Protein AF-A0A2V2EKF3-F1 (afdb_monomer_lite)

Sequence (55 aa):
MSKYAEEILAAVTELQRHPTAEQVFMEMKKEHPSIAIGTVYKHLNALAEEGLLHR

Foldseek 3Di:
DDPCLVVLLVLCVPVDPGDDLVSSVVVVCVVVVPDDSVNSVVSQVVCVVVVVDDD

Structure (mmCIF, N/CA/C/O backbone):
data_AF-A0A2V2EKF3-F1
#
_entry.id   AF-A0A2V2EKF3-F1
#
loop_
_atom_site.group_PDB
_atom_site.id
_atom_site.type_symbol
_atom_site.label_atom_id
_atom_site.label_alt_id
_atom_site.label_comp_id
_atom_site.label_asym_id
_atom_site.label_entity_id
_atom_site.label_seq_id
_atom_site.pdbx_PDB_ins_code
_atom_site.Cartn_x
_atom_site.Cartn_y
_atom_site.Cartn_z
_atom_site.occupancy
_atom_site.B_iso_or_equiv
_atom_site.auth_seq_id
_atom_site.auth_comp_id
_atom_site.auth_asym_id
_atom_site.auth_atom_id
_atom_site.pdbx_PDB_model_num
ATOM 1 N N . MET A 1 1 ? -2.436 13.009 3.058 1.00 57.69 1 MET A N 1
ATOM 2 C CA . MET A 1 1 ? -2.219 11.676 2.462 1.00 57.69 1 MET A CA 1
ATOM 3 C C . MET A 1 1 ? -0.755 11.561 2.058 1.00 57.69 1 MET A C 1
ATOM 5 O O . MET A 1 1 ? -0.172 12.563 1.656 1.00 57.69 1 MET A O 1
ATOM 9 N N . SER A 1 2 ? -0.107 10.423 2.327 1.00 76.00 2 SER A N 1
ATOM 10 C CA . SER A 1 2 ? 1.331 10.240 2.064 1.00 76.00 2 SER A CA 1
ATOM 11 C C . SER A 1 2 ? 1.600 9.958 0.579 1.00 76.00 2 SER A C 1
ATOM 13 O O . SER A 1 2 ? 0.686 9.599 -0.157 1.00 76.00 2 SER A O 1
ATOM 15 N N . LYS A 1 3 ? 2.876 10.026 0.171 1.00 81.19 3 LYS A N 1
ATOM 16 C CA . LYS A 1 3 ? 3.339 9.804 -1.211 1.00 81.19 3 LYS A CA 1
ATOM 17 C C . LYS A 1 3 ? 2.804 8.525 -1.884 1.00 81.19 3 LYS A C 1
ATOM 19 O O . LYS A 1 3 ? 2.629 8.548 -3.088 1.00 81.19 3 LYS A O 1
ATOM 24 N N . TYR A 1 4 ? 2.580 7.438 -1.140 1.00 90.75 4 TYR A N 1
ATOM 25 C CA . TYR A 1 4 ? 2.140 6.151 -1.708 1.00 90.75 4 TYR A CA 1
ATOM 26 C C . TYR A 1 4 ? 0.754 5.707 -1.223 1.00 90.75 4 TYR A C 1
ATOM 28 O O . TYR A 1 4 ? 0.282 4.658 -1.642 1.00 90.75 4 TYR A O 1
ATOM 36 N N . ALA A 1 5 ? 0.106 6.449 -0.318 1.00 90.12 5 ALA A N 1
ATOM 37 C CA . ALA A 1 5 ? -1.160 6.011 0.275 1.00 90.12 5 ALA A CA 1
ATOM 38 C C . ALA A 1 5 ? -2.289 5.922 -0.761 1.00 90.12 5 ALA A C 1
ATOM 40 O O . ALA A 1 5 ? -3.020 4.937 -0.776 1.00 90.12 5 ALA A O 1
ATOM 41 N N . GLU A 1 6 ? -2.406 6.928 -1.630 1.00 92.12 6 GLU A N 1
ATOM 42 C CA . GLU A 1 6 ? -3.458 6.992 -2.652 1.00 92.12 6 GLU A CA 1
ATOM 43 C C . GLU A 1 6 ? -3.277 5.900 -3.713 1.00 92.12 6 GLU A C 1
ATOM 45 O O . GLU A 1 6 ? -4.226 5.196 -4.043 1.00 92.12 6 GLU A O 1
ATOM 50 N N . GLU A 1 7 ? -2.045 5.692 -4.178 1.00 93.75 7 GLU A N 1
ATOM 51 C CA . GLU A 1 7 ? -1.721 4.649 -5.157 1.00 93.75 7 GLU A CA 1
ATOM 52 C C . GLU A 1 7 ? -1.908 3.238 -4.584 1.00 93.75 7 GLU A C 1
ATOM 54 O O . GLU A 1 7 ? -2.446 2.362 -5.254 1.00 93.75 7 GLU A O 1
ATOM 59 N N . ILE A 1 8 ? -1.533 3.013 -3.319 1.00 94.31 8 ILE A N 1
ATOM 60 C CA . ILE A 1 8 ? -1.761 1.728 -2.643 1.00 94.31 8 ILE A CA 1
ATOM 61 C C . ILE A 1 8 ? -3.257 1.472 -2.460 1.00 94.31 8 ILE A C 1
ATOM 63 O O . ILE A 1 8 ? -3.704 0.343 -2.655 1.00 94.31 8 ILE A O 1
ATOM 67 N N . LEU A 1 9 ? -4.038 2.496 -2.109 1.00 93.38 9 LEU A N 1
ATOM 68 C CA . LEU A 1 9 ? -5.490 2.375 -2.009 1.00 93.38 9 LEU A CA 1
ATOM 69 C C . LEU A 1 9 ? -6.102 2.019 -3.370 1.00 93.38 9 LEU A C 1
ATOM 71 O O . LEU A 1 9 ? -6.893 1.080 -3.441 1.00 93.38 9 LEU A O 1
ATOM 75 N N . ALA A 1 10 ? -5.683 2.700 -4.441 1.00 92.69 10 ALA A N 1
ATOM 76 C CA . ALA A 1 10 ? -6.109 2.402 -5.805 1.00 92.69 10 ALA A CA 1
ATOM 77 C C . ALA A 1 10 ? -5.764 0.956 -6.198 1.00 92.69 10 ALA A C 1
ATOM 79 O O . ALA A 1 10 ? -6.654 0.192 -6.574 1.00 92.69 10 ALA A O 1
ATOM 80 N N . ALA A 1 11 ? -4.512 0.535 -5.989 1.00 93.44 11 ALA A N 1
ATOM 81 C CA . ALA A 1 11 ? -4.063 -0.825 -6.272 1.00 93.44 11 ALA A CA 1
ATOM 82 C C . ALA A 1 11 ? -4.886 -1.876 -5.508 1.00 93.44 11 ALA A C 1
ATOM 84 O O . ALA A 1 11 ? -5.291 -2.883 -6.085 1.00 93.44 11 ALA A O 1
ATOM 85 N N . VAL A 1 12 ? -5.194 -1.641 -4.226 1.00 93.25 12 VAL A N 1
ATOM 86 C CA . VAL A 1 12 ? -6.050 -2.544 -3.439 1.00 93.25 12 VAL A CA 1
ATOM 87 C C . VAL A 1 12 ? -7.460 -2.624 -4.026 1.00 93.25 12 VAL A C 1
ATOM 89 O O . VAL A 1 12 ? -8.003 -3.721 -4.140 1.00 93.25 12 VAL A O 1
ATOM 92 N N . THR A 1 13 ? -8.046 -1.491 -4.420 1.00 89.69 13 THR A N 1
ATOM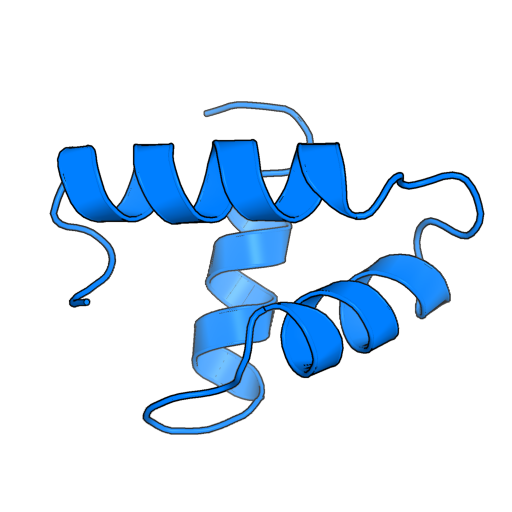 93 C CA . THR A 1 13 ? -9.400 -1.462 -4.992 1.00 89.69 13 THR A CA 1
ATOM 94 C C . THR A 1 13 ? -9.493 -2.088 -6.385 1.00 89.69 13 THR A C 1
ATOM 96 O O . THR A 1 13 ? -10.538 -2.640 -6.729 1.00 89.69 13 THR A O 1
ATOM 99 N N . GLU A 1 14 ? -8.419 -2.041 -7.175 1.00 91.06 14 GLU A N 1
ATOM 100 C CA . GLU A 1 14 ? -8.374 -2.590 -8.534 1.00 91.06 14 GLU A CA 1
ATOM 101 C C . GLU A 1 14 ? -8.042 -4.089 -8.565 1.00 91.06 14 GLU A C 1
ATOM 103 O O . GLU A 1 14 ? -8.576 -4.824 -9.398 1.00 91.06 14 GLU A O 1
ATOM 108 N N . LEU A 1 15 ? -7.177 -4.565 -7.660 1.00 87.12 15 LEU A N 1
ATOM 109 C CA . LEU A 1 15 ? -6.616 -5.915 -7.737 1.00 87.12 15 LEU A CA 1
ATOM 110 C C . LEU A 1 15 ? -7.594 -7.037 -7.384 1.00 87.12 15 LEU A C 1
ATOM 112 O O . LEU A 1 15 ? -7.365 -8.138 -7.876 1.00 87.12 15 LEU A O 1
ATOM 116 N N . GLN A 1 16 ? -8.619 -6.795 -6.545 1.00 79.31 16 GLN A N 1
ATOM 117 C CA . GLN A 1 16 ? -9.771 -7.669 -6.214 1.00 79.31 16 GLN A CA 1
ATOM 118 C C . GLN A 1 16 ? -10.416 -7.233 -4.881 1.00 79.31 16 GLN A C 1
ATOM 120 O O . GLN A 1 16 ? -10.018 -6.249 -4.275 1.00 79.31 16 GLN A O 1
ATOM 125 N N . ARG A 1 17 ? -11.408 -7.988 -4.377 1.00 74.69 17 ARG A N 1
ATOM 126 C CA . ARG A 1 17 ? -12.051 -7.725 -3.074 1.00 74.69 17 ARG A CA 1
ATOM 127 C C . ARG A 1 17 ? -11.095 -7.806 -1.871 1.00 74.69 17 ARG A C 1
ATOM 129 O O . ARG A 1 17 ? -11.347 -7.108 -0.900 1.00 74.69 17 ARG A O 1
ATOM 136 N N . HIS A 1 18 ? -10.043 -8.635 -1.929 1.00 86.31 18 HIS A N 1
ATOM 137 C CA . HIS A 1 18 ? -9.072 -8.830 -0.834 1.00 86.31 18 HIS A CA 1
ATOM 138 C C . HIS A 1 18 ? -7.687 -9.268 -1.357 1.00 86.31 18 HIS A C 1
ATOM 140 O O . HIS A 1 18 ? -7.333 -10.444 -1.238 1.00 86.31 18 HIS A O 1
ATOM 146 N N . PRO A 1 19 ? -6.905 -8.369 -1.978 1.00 91.75 19 PRO A N 1
ATOM 147 C CA . PRO A 1 19 ? -5.549 -8.697 -2.404 1.00 91.75 19 PRO A CA 1
ATOM 148 C C . PRO A 1 19 ? -4.610 -8.868 -1.201 1.00 91.75 19 PRO A C 1
ATOM 150 O O . PRO A 1 19 ? -4.766 -8.210 -0.171 1.00 91.75 19 PRO A O 1
ATOM 153 N N . THR A 1 20 ? -3.598 -9.728 -1.335 1.00 94.12 20 THR A N 1
ATOM 154 C CA . THR A 1 20 ? -2.533 -9.847 -0.330 1.00 94.12 20 THR A CA 1
ATOM 155 C C . THR A 1 20 ? -1.572 -8.662 -0.409 1.00 94.12 20 THR A C 1
ATOM 157 O O . THR A 1 20 ? -1.429 -8.011 -1.449 1.00 94.12 20 THR A O 1
ATOM 160 N N . ALA A 1 21 ? -0.845 -8.401 0.680 1.00 93.94 21 ALA A N 1
ATOM 161 C CA . ALA A 1 21 ? 0.180 -7.361 0.697 1.00 93.94 21 ALA A CA 1
ATOM 162 C C . ALA A 1 21 ? 1.278 -7.605 -0.356 1.00 93.94 21 ALA A C 1
ATOM 164 O O . ALA A 1 21 ? 1.784 -6.641 -0.930 1.00 93.94 21 ALA A O 1
ATOM 165 N N . GLU A 1 22 ? 1.626 -8.865 -0.663 1.00 95.25 22 GLU A N 1
ATOM 166 C CA . GLU A 1 22 ? 2.554 -9.172 -1.759 1.00 95.25 22 GLU A CA 1
ATOM 167 C C . GLU A 1 22 ? 1.977 -8.818 -3.129 1.00 95.25 22 GLU A C 1
ATOM 169 O O . GLU A 1 22 ? 2.716 -8.316 -3.971 1.00 95.25 22 GLU A O 1
ATOM 174 N N . GLN A 1 23 ? 0.682 -9.049 -3.369 1.00 95.19 23 GLN A N 1
ATOM 175 C CA . GLN A 1 23 ? 0.052 -8.693 -4.645 1.00 95.19 23 GLN A CA 1
ATOM 176 C C . GLN A 1 23 ? 0.072 -7.178 -4.857 1.00 95.19 23 GLN A C 1
ATOM 178 O O . GLN A 1 23 ? 0.518 -6.711 -5.903 1.00 95.19 23 GLN A O 1
ATOM 183 N N . VAL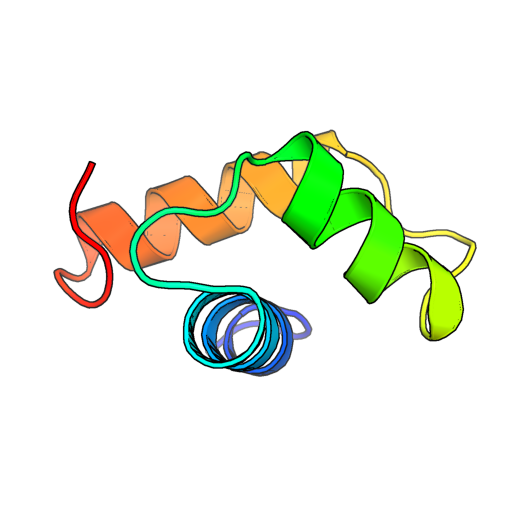 A 1 24 ? -0.311 -6.416 -3.829 1.00 95.75 24 VAL A N 1
ATOM 184 C CA . VAL A 1 24 ? -0.241 -4.948 -3.849 1.00 95.75 24 VAL A CA 1
ATOM 185 C C . VAL A 1 24 ? 1.201 -4.483 -4.043 1.00 95.75 24 VAL A C 1
ATOM 187 O O . VAL A 1 24 ? 1.467 -3.598 -4.848 1.00 95.75 24 VAL A O 1
ATOM 190 N N . PHE A 1 25 ? 2.164 -5.104 -3.360 1.00 96.75 25 PHE A N 1
ATOM 191 C CA . PHE A 1 25 ? 3.578 -4.784 -3.529 1.00 96.75 25 PHE A CA 1
ATOM 192 C C . PHE A 1 25 ? 4.077 -5.032 -4.952 1.00 96.75 25 PHE A C 1
ATOM 194 O O . PHE A 1 25 ? 4.792 -4.192 -5.495 1.00 96.75 25 PHE A O 1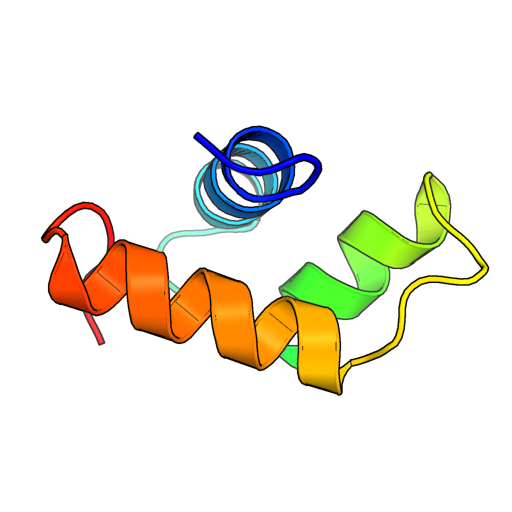
ATOM 201 N N . MET A 1 26 ? 3.711 -6.159 -5.558 1.00 96.12 26 MET A N 1
ATOM 202 C CA . MET A 1 26 ? 4.105 -6.477 -6.928 1.00 96.12 26 MET A CA 1
ATOM 203 C C . MET A 1 26 ? 3.499 -5.497 -7.933 1.00 96.12 26 MET A C 1
ATOM 205 O O . MET A 1 26 ? 4.185 -5.138 -8.887 1.00 96.12 26 MET A O 1
ATOM 209 N N . GLU A 1 27 ? 2.273 -5.027 -7.697 1.00 95.19 27 GLU A N 1
ATOM 210 C CA . GLU A 1 27 ? 1.651 -3.976 -8.506 1.00 95.19 27 GLU A CA 1
ATOM 211 C C . GLU A 1 27 ? 2.400 -2.648 -8.363 1.00 95.19 27 GLU A C 1
ATOM 213 O O . GLU A 1 27 ? 2.890 -2.104 -9.351 1.00 95.19 27 GLU A O 1
ATOM 218 N N . MET A 1 28 ? 2.629 -2.200 -7.125 1.00 95.38 28 MET A N 1
ATOM 219 C CA . MET A 1 28 ? 3.378 -0.973 -6.837 1.00 95.38 28 MET A CA 1
ATOM 220 C C . MET A 1 28 ? 4.797 -1.000 -7.411 1.00 95.38 28 MET A C 1
ATOM 222 O O . MET A 1 28 ? 5.322 0.029 -7.823 1.00 95.38 28 MET A O 1
ATOM 226 N N . LYS A 1 29 ? 5.439 -2.172 -7.458 1.00 95.94 29 LYS A N 1
ATOM 227 C CA . LYS A 1 29 ? 6.803 -2.327 -7.975 1.00 95.94 29 LYS A CA 1
ATOM 228 C C . LYS A 1 29 ? 6.904 -2.113 -9.489 1.00 95.94 29 LYS A C 1
ATOM 230 O O . LYS A 1 29 ? 8.006 -1.852 -9.971 1.00 95.94 29 LYS A O 1
ATOM 235 N N . LYS A 1 30 ? 5.793 -2.210 -10.234 1.00 94.75 30 LYS A N 1
ATOM 236 C CA . LYS A 1 30 ? 5.769 -1.909 -11.676 1.00 94.75 30 LYS A CA 1
ATOM 237 C C . LYS A 1 30 ? 6.056 -0.432 -11.937 1.00 94.75 30 LYS A C 1
ATOM 239 O O . LYS A 1 30 ? 6.839 -0.126 -12.831 1.00 94.75 30 LYS A O 1
ATOM 244 N N . GLU A 1 31 ? 5.474 0.455 -11.133 1.00 93.94 31 GLU A N 1
ATOM 245 C CA . GLU A 1 31 ? 5.670 1.906 -11.251 1.00 93.94 31 GLU A CA 1
ATOM 246 C C . GLU A 1 31 ? 6.800 2.429 -10.355 1.00 93.94 31 GLU A C 1
ATOM 248 O O . GLU A 1 31 ? 7.524 3.352 -10.728 1.00 93.94 31 GLU A O 1
ATOM 253 N N . HIS A 1 32 ? 7.026 1.781 -9.207 1.00 94.56 32 HIS A N 1
ATOM 254 C CA . HIS A 1 32 ? 8.040 2.158 -8.219 1.00 94.56 32 HIS A CA 1
ATOM 255 C C . HIS A 1 32 ? 9.005 1.001 -7.941 1.00 94.56 32 HIS A C 1
ATOM 257 O O . HIS A 1 32 ? 8.933 0.374 -6.881 1.00 94.56 32 HIS A O 1
ATOM 263 N N . PRO A 1 33 ? 9.975 0.714 -8.830 1.00 94.81 33 PRO A N 1
ATOM 264 C CA . PRO A 1 33 ? 10.873 -0.438 -8.690 1.00 94.81 33 PRO A CA 1
ATOM 265 C C . PRO A 1 33 ? 11.689 -0.465 -7.387 1.00 94.81 33 PRO A C 1
ATOM 267 O O . PRO A 1 33 ? 12.145 -1.527 -6.960 1.00 94.81 33 PRO A O 1
ATOM 270 N N . SER A 1 34 ? 11.887 0.702 -6.765 1.00 95.75 34 SER A N 1
ATOM 271 C CA . SER A 1 34 ? 12.635 0.899 -5.520 1.00 95.75 34 SER A CA 1
ATOM 272 C C . SER A 1 34 ? 11.775 0.847 -4.254 1.00 95.75 34 SER A C 1
ATOM 274 O O . SER A 1 34 ? 12.318 0.982 -3.154 1.00 95.75 34 SER A O 1
ATOM 276 N N . ILE A 1 35 ? 10.453 0.667 -4.368 1.00 94.94 35 ILE A N 1
ATOM 277 C CA . ILE A 1 35 ? 9.586 0.559 -3.196 1.00 94.94 35 ILE A CA 1
ATOM 278 C C . ILE A 1 35 ? 9.963 -0.682 -2.382 1.00 94.94 35 ILE A C 1
ATOM 280 O O . ILE A 1 35 ? 10.221 -1.759 -2.920 1.00 94.94 35 ILE A O 1
ATOM 284 N N 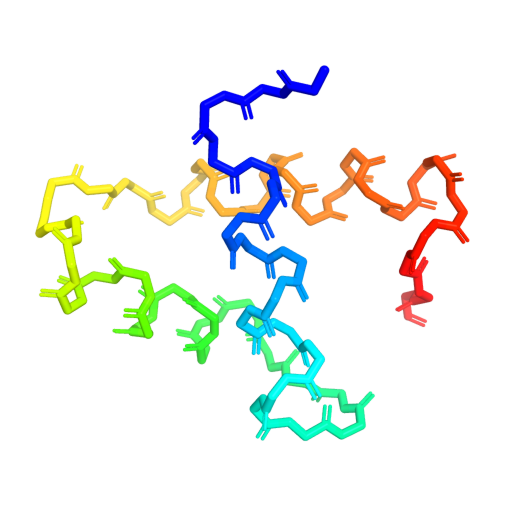. ALA A 1 36 ? 10.012 -0.529 -1.062 1.00 96.00 36 ALA A N 1
ATOM 285 C CA . ALA A 1 36 ? 10.231 -1.641 -0.152 1.00 96.00 36 ALA A CA 1
ATOM 286 C C . ALA A 1 36 ? 8.887 -2.239 0.272 1.00 96.00 36 ALA A C 1
ATOM 288 O O . ALA A 1 36 ? 7.921 -1.513 0.506 1.00 96.00 36 ALA A O 1
ATOM 289 N N . ILE A 1 37 ? 8.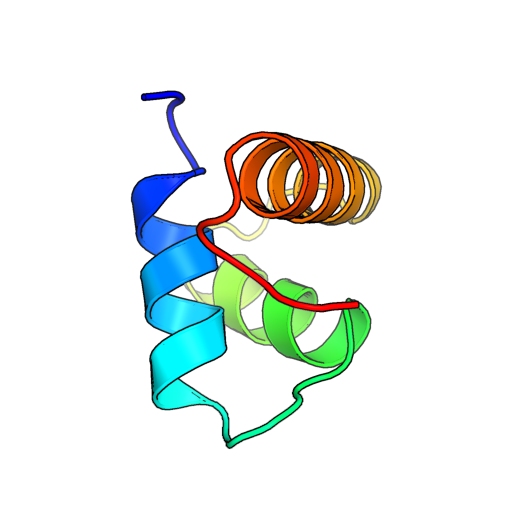836 -3.556 0.476 1.00 96.19 37 ILE A N 1
ATOM 290 C CA . ILE A 1 37 ? 7.610 -4.221 0.939 1.00 96.19 37 ILE A CA 1
ATOM 291 C C . ILE A 1 37 ? 7.139 -3.677 2.300 1.00 96.19 37 ILE A C 1
ATOM 293 O O . ILE A 1 37 ? 5.945 -3.495 2.518 1.00 96.19 37 ILE A O 1
ATOM 297 N N . GLY A 1 38 ? 8.069 -3.302 3.188 1.00 96.44 38 GLY A N 1
ATOM 298 C CA . GLY A 1 38 ? 7.744 -2.664 4.470 1.00 96.44 38 GLY A CA 1
ATOM 299 C C . GLY A 1 38 ? 7.018 -1.322 4.315 1.00 96.44 38 GLY A C 1
ATOM 300 O O . GLY A 1 38 ? 6.182 -0.973 5.146 1.00 96.44 38 GLY A O 1
ATOM 301 N N . THR A 1 39 ? 7.273 -0.592 3.223 1.00 95.38 39 THR A N 1
ATOM 302 C CA . THR A 1 39 ? 6.531 0.628 2.884 1.00 95.38 39 THR A CA 1
ATOM 303 C C . THR A 1 39 ? 5.081 0.302 2.547 1.00 95.38 39 THR A C 1
ATOM 305 O O . THR A 1 39 ? 4.197 1.030 2.987 1.00 95.38 39 THR A O 1
ATOM 308 N N . VAL A 1 40 ? 4.818 -0.794 1.833 1.00 95.44 40 VAL A N 1
ATOM 309 C CA . VAL A 1 40 ? 3.451 -1.232 1.512 1.00 95.44 40 VAL A CA 1
ATOM 310 C C . VAL A 1 40 ? 2.699 -1.614 2.784 1.00 95.44 40 VAL A C 1
ATOM 312 O O . VAL A 1 40 ? 1.637 -1.058 3.044 1.00 95.44 40 VAL A O 1
ATOM 315 N N . TYR A 1 41 ? 3.295 -2.446 3.644 1.00 95.25 41 TYR A N 1
ATOM 316 C CA . TYR A 1 41 ? 2.698 -2.813 4.935 1.00 95.25 41 TYR A CA 1
ATOM 317 C C . TYR A 1 41 ? 2.361 -1.599 5.806 1.00 95.25 41 TYR A C 1
ATOM 319 O O . TYR A 1 41 ? 1.275 -1.532 6.379 1.00 95.25 41 TYR A O 1
ATOM 327 N N . LYS A 1 42 ? 3.268 -0.617 5.886 1.00 95.19 42 LYS A N 1
ATOM 328 C CA . LYS A 1 42 ? 3.034 0.610 6.657 1.00 95.19 42 LYS A CA 1
ATOM 329 C C . LYS A 1 42 ? 1.791 1.359 6.172 1.00 95.19 42 LYS A C 1
ATOM 331 O O . LYS A 1 42 ? 1.008 1.818 6.997 1.00 95.19 42 LYS A O 1
ATOM 336 N N . HIS A 1 43 ? 1.617 1.492 4.859 1.00 94.94 43 HIS A N 1
ATOM 337 C CA . HIS A 1 43 ? 0.472 2.209 4.301 1.00 94.94 43 HIS A CA 1
ATOM 338 C C . HIS A 1 43 ? -0.817 1.395 4.376 1.00 94.94 43 HIS A C 1
ATOM 340 O O . HIS A 1 43 ? -1.839 1.964 4.726 1.00 94.94 43 HIS A O 1
ATOM 346 N N . LEU A 1 44 ? -0.777 0.080 4.141 1.00 94.56 44 LEU A N 1
ATOM 347 C CA . LEU A 1 44 ? -1.948 -0.784 4.327 1.00 94.56 44 LEU A CA 1
ATOM 348 C C . LEU A 1 44 ? -2.474 -0.716 5.767 1.00 94.56 44 LEU A C 1
ATOM 350 O O . LEU A 1 44 ? -3.677 -0.578 5.969 1.00 94.56 44 LEU A O 1
ATOM 354 N N . ASN A 1 45 ? -1.578 -0.741 6.760 1.00 94.19 45 ASN A N 1
ATOM 355 C CA . ASN A 1 45 ? -1.963 -0.583 8.163 1.00 94.19 45 ASN A CA 1
ATOM 356 C C . ASN A 1 45 ? -2.558 0.802 8.440 1.00 94.19 45 ASN A C 1
ATOM 358 O O . ASN A 1 45 ? -3.616 0.877 9.052 1.00 94.19 45 ASN A O 1
ATOM 362 N N . ALA A 1 46 ? -1.930 1.878 7.955 1.00 93.88 46 ALA A N 1
ATOM 363 C CA . ALA A 1 46 ? -2.455 3.234 8.134 1.00 93.88 46 ALA A CA 1
ATOM 364 C C . ALA A 1 46 ? -3.850 3.400 7.502 1.00 93.88 46 ALA A C 1
ATOM 366 O O . ALA A 1 46 ? -4.759 3.911 8.141 1.00 93.88 46 ALA A O 1
ATOM 367 N N . LEU A 1 47 ? -4.055 2.889 6.284 1.00 93.19 47 LEU A N 1
ATOM 368 C CA . LEU A 1 47 ? -5.353 2.920 5.602 1.00 93.19 47 LEU A CA 1
ATOM 369 C C . LEU A 1 47 ? -6.419 2.097 6.345 1.00 93.19 47 LEU A C 1
ATOM 371 O O . LEU A 1 47 ? -7.589 2.476 6.364 1.00 93.19 47 LEU A O 1
ATOM 375 N N . ALA A 1 48 ? -6.033 0.984 6.972 1.00 93.12 48 ALA A N 1
ATOM 376 C CA . ALA A 1 48 ? -6.935 0.204 7.814 1.00 93.12 48 ALA A CA 1
ATOM 377 C C . ALA A 1 48 ? -7.282 0.927 9.128 1.00 93.12 48 ALA A C 1
ATOM 379 O O . ALA A 1 48 ? -8.436 0.909 9.551 1.00 93.12 48 ALA A O 1
ATOM 380 N N . GLU A 1 49 ? -6.312 1.594 9.759 1.00 93.75 49 GLU A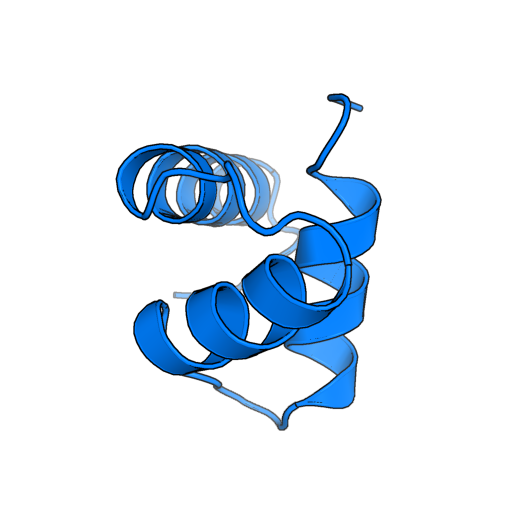 N 1
ATOM 381 C CA . GLU A 1 49 ? -6.523 2.430 10.952 1.00 93.75 49 GLU A CA 1
ATOM 382 C C . GLU A 1 49 ? -7.425 3.639 10.657 1.00 93.75 49 GLU A C 1
ATOM 384 O O . GLU A 1 49 ? -8.247 4.015 11.490 1.00 93.75 49 GLU A O 1
ATOM 389 N N . GLU A 1 50 ? -7.325 4.202 9.451 1.00 93.12 50 GLU A N 1
ATOM 390 C CA . GLU A 1 50 ? -8.191 5.275 8.946 1.00 93.12 50 GLU A CA 1
ATOM 391 C C . GLU A 1 50 ? -9.596 4.781 8.538 1.00 93.12 50 GLU A C 1
ATOM 393 O O . GLU A 1 50 ? -10.464 5.588 8.209 1.00 93.12 50 GLU A O 1
ATOM 398 N N . GLY A 1 51 ? -9.848 3.466 8.567 1.00 92.88 51 GLY A N 1
ATOM 399 C CA . GLY A 1 51 ? -11.134 2.865 8.195 1.00 92.88 51 GLY A CA 1
ATOM 400 C C . GLY A 1 51 ? -11.402 2.823 6.687 1.00 92.88 51 GLY A C 1
ATOM 401 O O . GLY A 1 51 ? -12.524 2.532 6.277 1.00 92.88 51 GLY A O 1
ATOM 402 N N . LEU A 1 52 ? -10.386 3.100 5.864 1.00 90.69 52 LEU A N 1
ATOM 403 C CA . LEU A 1 52 ? -10.466 3.053 4.401 1.00 90.69 52 LEU A CA 1
ATOM 404 C C . LEU A 1 52 ? -10.320 1.627 3.860 1.00 90.69 52 LEU A C 1
ATOM 406 O O . LEU A 1 52 ? -10.823 1.323 2.781 1.00 90.69 52 LEU A O 1
ATOM 410 N N . LEU A 1 53 ? -9.647 0.751 4.612 1.00 89.75 53 LEU A N 1
ATOM 411 C CA . LEU A 1 53 ? -9.517 -0.672 4.314 1.00 89.75 53 LEU A CA 1
ATOM 412 C C . LEU A 1 53 ? -10.001 -1.529 5.485 1.00 89.75 53 LEU A C 1
ATOM 414 O O . LEU A 1 53 ? -9.851 -1.173 6.653 1.00 89.75 53 LEU A O 1
ATOM 418 N N . HIS A 1 54 ? -10.540 -2.701 5.161 1.00 85.00 54 HIS A N 1
ATOM 419 C CA . HIS A 1 54 ? -10.865 -3.733 6.141 1.00 85.00 54 HIS A CA 1
ATOM 420 C C . HIS A 1 54 ? -9.774 -4.809 6.151 1.00 85.00 54 HIS A C 1
ATOM 422 O O . HIS A 1 54 ? -9.257 -5.174 5.094 1.00 85.00 54 HIS A O 1
ATOM 428 N N . ARG A 1 55 ? -9.421 -5.279 7.353 1.00 75.06 55 ARG A N 1
ATOM 429 C CA . ARG A 1 55 ? -8.462 -6.374 7.563 1.00 75.06 55 ARG A CA 1
ATOM 430 C C . ARG A 1 55 ? -9.085 -7.733 7.288 1.00 75.06 55 ARG A C 1
ATOM 432 O O . ARG A 1 55 ? -10.285 -7.894 7.604 1.00 75.06 55 ARG A O 1
#

pLDDT: mean 91.36, std 7.02, range [57.69, 96.75]

Secondary structure (DSSP, 8-state):
--TTHHHHHHHHHHH-SS--HHHHHHHHHHH-TT--HHHHHHHHHHHHHTTSS--

Radius of gyration: 9.98 Å; chains: 1; bounding box: 25×22×23 Å